Protein AF-K9TGS8-F1 (afdb_monomer)

Solvent-accessible surface area (backbone atoms only — not comparable to full-atom values): 5620 Å² total; per-residue (Å²): 139,88,86,86,87,82,91,77,70,78,55,95,90,44,71,81,79,60,72,93,52,45,83,86,47,66,97,56,93,84,86,86,82,88,81,83,73,83,88,72,73,68,78,79,74,77,81,55,92,63,80,71,73,70,86,56,85,70,77,79,70,70,80,79,88,66,80,80,79,77,85,126

Radius of gyration: 31.02 Å; Cα contacts (8 Å, |Δi|>4): 7; chains: 1; bounding box: 71×57×51 Å

Secondary structure (DSSP, 8-state):
----------BTTB-PPPHHHHHHHTTS---------GGG--------TTTT----GGGG------------

Sequence (72 aa):
MQAFEFKTILQNGIISLPSEYSQQWEGKIIRVIVLEDMESTSPQLETNPLKGSVLFEDDLISPIDEPWEA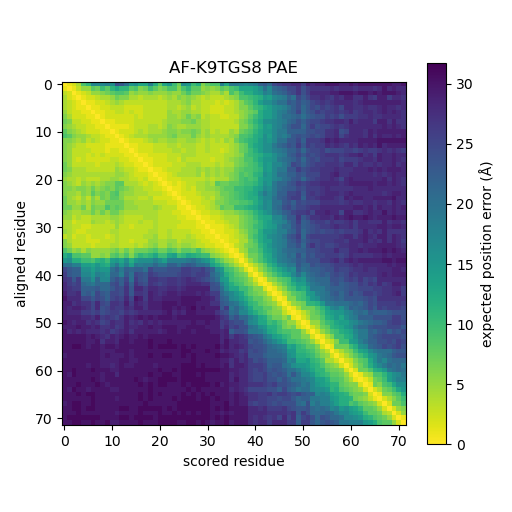TQ

Mean predicted aligned error: 17.58 Å

Foldseek 3Di:
DDDDDDDFDQDPNDTDDDPVCCVVCPPHDDDDDDDDDPPPCPPPPPPPVCPCVPVDPPVVDDPPPDPPPPDD

pLDDT: mean 72.73, std 14.18, range [46.66, 90.31]

Structure (mmCIF, N/CA/C/O backbone):
data_AF-K9TGS8-F1
#
_entry.id   AF-K9TGS8-F1
#
loop_
_atom_site.group_PDB
_atom_site.id
_atom_site.type_symbol
_atom_site.label_atom_id
_atom_site.label_alt_id
_atom_site.label_comp_id
_atom_site.label_asym_id
_atom_site.label_entity_id
_atom_site.label_seq_id
_atom_site.pdbx_PDB_ins_code
_atom_site.Cartn_x
_atom_site.Cartn_y
_atom_site.Cartn_z
_atom_site.occupancy
_atom_site.B_iso_or_equiv
_atom_site.auth_seq_id
_atom_site.auth_comp_id
_atom_site.auth_asym_id
_atom_site.auth_atom_id
_atom_site.pdbx_PDB_model_num
ATOM 1 N N . MET A 1 1 ? -15.130 13.912 -5.456 1.00 59.78 1 MET A N 1
ATOM 2 C CA . MET A 1 1 ? -14.257 12.795 -5.030 1.00 59.78 1 MET A CA 1
ATOM 3 C C . MET A 1 1 ? -12.936 13.404 -4.610 1.00 59.78 1 MET A C 1
ATOM 5 O O . MET A 1 1 ? -12.415 14.197 -5.381 1.00 59.78 1 MET A O 1
ATOM 9 N N . GLN A 1 2 ? -12.453 13.116 -3.400 1.00 71.81 2 GLN A N 1
ATOM 10 C CA . GLN A 1 2 ? -11.201 13.671 -2.882 1.00 71.81 2 GLN A CA 1
ATOM 11 C C . GLN A 1 2 ? -10.210 12.527 -2.681 1.00 71.81 2 GLN A C 1
ATOM 13 O O . GLN A 1 2 ? -10.525 11.561 -1.988 1.00 71.81 2 GLN A O 1
ATOM 18 N N . ALA A 1 3 ? -9.063 12.616 -3.347 1.00 80.50 3 ALA A N 1
ATOM 19 C CA . ALA A 1 3 ? -7.932 11.722 -3.139 1.00 80.50 3 ALA A CA 1
ATOM 20 C C . ALA A 1 3 ? -6.949 12.383 -2.166 1.00 80.50 3 ALA A C 1
ATOM 22 O O . ALA A 1 3 ? -6.917 13.610 -2.057 1.00 80.50 3 ALA A O 1
ATOM 23 N N . PHE A 1 4 ? -6.165 11.570 -1.469 1.00 84.62 4 PHE A N 1
ATOM 24 C CA . PHE A 1 4 ? -5.043 12.028 -0.661 1.00 84.62 4 PHE A CA 1
ATOM 25 C C . PHE A 1 4 ? -3.828 11.164 -0.981 1.00 84.62 4 PHE A C 1
ATOM 27 O O . PHE A 1 4 ? -3.965 10.009 -1.390 1.00 84.62 4 PHE A O 1
ATOM 34 N N . GLU A 1 5 ? -2.653 11.747 -0.805 1.00 88.75 5 GLU A N 1
ATOM 35 C CA . GLU A 1 5 ? -1.371 11.110 -1.060 1.00 88.75 5 GLU A CA 1
ATOM 36 C C . GLU A 1 5 ? -0.585 11.068 0.246 1.00 88.75 5 GLU A C 1
ATOM 38 O O . GLU A 1 5 ? -0.605 12.021 1.026 1.00 88.75 5 GLU A O 1
ATOM 43 N N . PHE A 1 6 ? 0.080 9.948 0.504 1.00 88.06 6 PHE A N 1
ATOM 44 C CA . PHE A 1 6 ? 0.938 9.785 1.666 1.00 88.06 6 PHE A CA 1
ATOM 45 C C . PHE A 1 6 ? 2.092 8.847 1.328 1.00 88.06 6 PHE A C 1
ATOM 47 O O . PHE A 1 6 ? 1.962 7.943 0.502 1.00 88.06 6 PHE A O 1
ATOM 54 N N . LYS A 1 7 ? 3.222 9.044 2.007 1.00 89.06 7 LYS A N 1
ATOM 55 C CA . LYS A 1 7 ? 4.389 8.171 1.889 1.00 89.06 7 LYS A CA 1
ATOM 56 C C . LYS A 1 7 ? 4.293 7.055 2.925 1.00 89.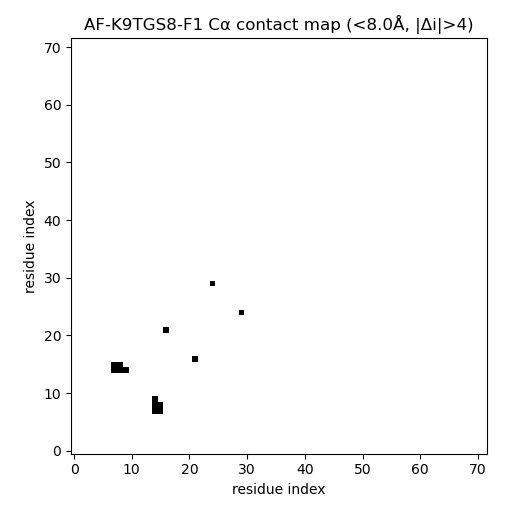06 7 LYS A C 1
ATOM 58 O O . LYS A 1 7 ? 4.088 7.321 4.106 1.00 89.06 7 LYS A O 1
ATOM 63 N N . THR A 1 8 ? 4.455 5.808 2.496 1.00 89.12 8 THR A N 1
ATOM 64 C CA . THR A 1 8 ? 4.477 4.637 3.383 1.00 89.12 8 THR A CA 1
ATOM 65 C C . THR A 1 8 ? 5.401 3.560 2.828 1.00 89.12 8 THR A C 1
ATOM 67 O O . THR A 1 8 ? 5.902 3.677 1.710 1.00 89.12 8 THR A O 1
ATOM 70 N N . ILE A 1 9 ? 5.642 2.517 3.618 1.00 88.69 9 ILE A N 1
ATOM 71 C CA . ILE A 1 9 ? 6.429 1.359 3.202 1.00 88.69 9 ILE A CA 1
ATOM 72 C C . ILE A 1 9 ? 5.466 0.285 2.698 1.00 88.69 9 ILE A C 1
ATOM 74 O O . ILE A 1 9 ? 4.582 -0.155 3.432 1.00 88.69 9 ILE A O 1
ATOM 78 N N . LEU A 1 10 ? 5.664 -0.157 1.456 1.00 87.81 10 LEU A N 1
ATOM 79 C CA . LEU A 1 10 ? 4.999 -1.337 0.916 1.00 87.81 10 LEU A CA 1
ATOM 80 C C . LEU A 1 10 ? 5.736 -2.587 1.405 1.00 87.81 10 LEU A C 1
ATOM 82 O O . LEU A 1 10 ? 6.873 -2.834 1.005 1.00 87.81 10 LEU A O 1
ATOM 86 N N . GLN A 1 11 ? 5.098 -3.378 2.265 1.00 89.75 11 GLN A N 1
ATOM 87 C CA . GLN A 1 11 ? 5.673 -4.619 2.787 1.00 89.75 11 GLN A CA 1
ATOM 88 C C . GLN A 1 11 ? 4.815 -5.796 2.336 1.00 89.75 11 GLN A C 1
ATOM 90 O O . GLN A 1 11 ? 3.661 -5.915 2.736 1.00 89.75 11 GLN A O 1
ATOM 95 N N . ASN A 1 12 ? 5.368 -6.669 1.488 1.00 90.31 12 ASN A N 1
ATOM 96 C CA . ASN A 1 12 ? 4.682 -7.865 0.975 1.00 90.31 12 ASN A CA 1
ATOM 97 C C . ASN A 1 12 ? 3.321 -7.565 0.311 1.00 90.31 12 ASN A C 1
ATOM 99 O O . ASN A 1 12 ? 2.360 -8.309 0.485 1.00 90.31 12 ASN A O 1
ATOM 103 N N . GLY A 1 13 ? 3.216 -6.448 -0.414 1.00 87.75 13 GLY A N 1
ATOM 104 C CA . GLY A 1 13 ? 1.958 -6.021 -1.039 1.00 87.75 13 GLY A CA 1
ATOM 105 C C . GLY A 1 13 ? 0.939 -5.405 -0.070 1.00 87.75 13 GLY A C 1
ATOM 106 O O . GLY A 1 13 ? -0.152 -5.035 -0.496 1.00 87.75 13 GLY A O 1
ATOM 107 N N . ILE A 1 14 ? 1.282 -5.271 1.214 1.00 89.81 14 ILE A N 1
ATOM 108 C CA . ILE A 1 14 ? 0.439 -4.664 2.245 1.00 89.81 14 ILE A CA 1
ATOM 109 C C . ILE A 1 14 ? 0.950 -3.251 2.532 1.00 89.81 14 ILE A C 1
ATOM 111 O O . ILE A 1 14 ? 2.147 -3.034 2.735 1.00 89.81 14 ILE A O 1
ATOM 115 N N . ILE A 1 15 ? 0.023 -2.293 2.568 1.00 90.00 15 ILE A N 1
ATOM 116 C CA . ILE A 1 15 ? 0.263 -0.945 3.085 1.00 90.00 15 ILE A CA 1
ATOM 117 C C . ILE A 1 15 ? -0.574 -0.724 4.340 1.00 90.00 15 ILE A C 1
ATOM 119 O O . ILE A 1 15 ? -1.739 -1.120 4.404 1.00 90.00 15 ILE A O 1
ATOM 123 N N . SER A 1 16 ? 0.011 -0.059 5.329 1.00 88.12 16 SER A N 1
ATOM 124 C CA . SER A 1 16 ? -0.716 0.383 6.517 1.00 88.12 16 SER A CA 1
ATOM 125 C C . SER A 1 16 ? -1.247 1.789 6.283 1.00 88.12 16 SER A C 1
ATOM 127 O O . SER A 1 16 ? -0.472 2.706 6.001 1.00 88.12 16 SER A O 1
ATOM 129 N N . LEU A 1 17 ? -2.564 1.956 6.404 1.00 87.69 17 LEU A N 1
ATOM 130 C CA . LEU A 1 17 ? -3.196 3.269 6.372 1.00 87.69 17 LEU A CA 1
ATOM 131 C C . LEU A 1 17 ? -2.865 4.023 7.675 1.00 87.69 17 LEU A C 1
ATOM 133 O O . LEU A 1 17 ? -3.114 3.481 8.755 1.00 87.69 17 LEU A O 1
ATOM 137 N N . PRO A 1 18 ? -2.331 5.256 7.605 1.00 87.88 18 PRO A N 1
ATOM 138 C CA . PRO A 1 18 ? -2.114 6.076 8.791 1.00 87.88 18 PRO A CA 1
ATOM 139 C C . PRO A 1 18 ? -3.421 6.335 9.556 1.00 87.88 18 PRO A C 1
ATOM 141 O O . PRO A 1 18 ? -4.466 6.593 8.955 1.00 87.88 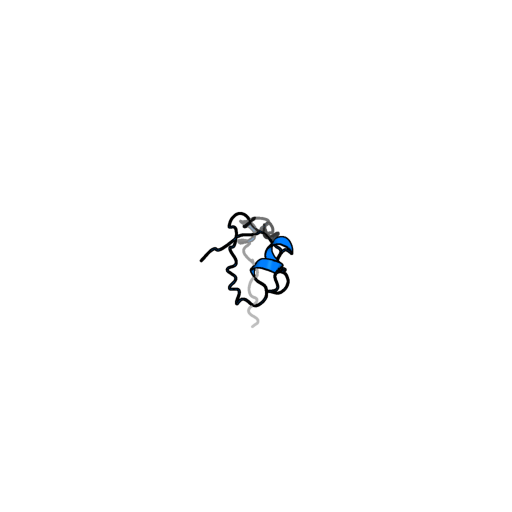18 PRO A O 1
ATOM 144 N N . SER A 1 19 ? -3.360 6.286 10.890 1.00 88.56 19 SER A N 1
ATOM 145 C CA . SER A 1 19 ? -4.537 6.368 11.772 1.00 88.56 19 SER A CA 1
ATOM 146 C C . SER A 1 19 ? -5.308 7.684 11.651 1.00 88.56 19 SER A C 1
ATOM 148 O O . SER A 1 19 ? -6.527 7.703 11.816 1.00 88.56 19 SER A O 1
ATOM 150 N N . GLU A 1 20 ? -4.613 8.762 11.297 1.00 88.06 20 GLU A N 1
ATOM 151 C CA . GLU A 1 20 ? -5.174 10.078 10.974 1.00 88.06 20 GLU A CA 1
ATOM 152 C C . GLU A 1 20 ? -6.219 10.039 9.844 1.00 88.06 20 GLU A C 1
ATOM 154 O O . GLU A 1 20 ? -7.118 10.878 9.806 1.00 88.06 20 GLU A O 1
ATOM 159 N N . TYR A 1 21 ? -6.166 9.032 8.966 1.00 86.25 21 TYR A N 1
ATOM 160 C CA . TYR A 1 21 ? -7.123 8.863 7.875 1.00 86.25 21 TYR A CA 1
ATOM 161 C C . TYR A 1 21 ? -8.175 7.780 8.147 1.00 86.25 21 TYR A C 1
ATOM 163 O O . TYR A 1 21 ? -9.141 7.691 7.394 1.00 86.25 21 TYR A O 1
ATOM 171 N N . SER A 1 22 ? -8.053 6.973 9.204 1.00 84.00 22 SER A N 1
ATOM 172 C CA . SER A 1 22 ? -8.939 5.817 9.414 1.00 84.00 22 SER A CA 1
ATOM 173 C C . SER A 1 22 ? -10.417 6.201 9.549 1.00 84.00 22 SER A C 1
ATOM 175 O O . SER A 1 22 ? -11.265 5.598 8.893 1.00 84.00 22 SER A O 1
ATOM 177 N N . GLN A 1 23 ? -10.735 7.248 10.321 1.00 85.81 23 GLN A N 1
ATOM 178 C CA . GLN A 1 23 ? -12.129 7.647 10.584 1.00 85.81 23 GLN A CA 1
ATOM 179 C C . GLN A 1 23 ? -12.902 8.047 9.319 1.00 85.81 23 GLN A C 1
ATOM 181 O O . GLN A 1 23 ? -14.100 7.802 9.215 1.00 85.81 23 GLN A O 1
ATOM 186 N N . GLN A 1 24 ? -12.238 8.664 8.338 1.00 84.31 24 GLN A N 1
ATOM 187 C CA . GLN A 1 24 ? -12.908 9.152 7.126 1.00 84.31 24 GLN A CA 1
ATOM 188 C C . GLN A 1 24 ? -13.147 8.056 6.068 1.00 84.31 24 GLN A C 1
ATOM 190 O O . GLN A 1 24 ? -13.954 8.265 5.148 1.00 84.31 24 GLN A O 1
ATOM 195 N N . TRP A 1 25 ? -12.481 6.900 6.189 1.00 82.69 25 TRP A N 1
ATOM 196 C CA . TRP A 1 25 ? -12.526 5.801 5.211 1.00 82.69 25 TRP A CA 1
ATOM 197 C C . TRP A 1 25 ? -13.092 4.488 5.758 1.00 82.69 25 TRP A C 1
ATOM 199 O O . TRP A 1 25 ? -13.280 3.548 4.985 1.00 82.69 25 TRP A O 1
ATOM 209 N N . GLU A 1 26 ? -13.420 4.424 7.048 1.00 84.38 26 GLU A N 1
ATOM 210 C CA . GLU A 1 26 ? -14.063 3.256 7.642 1.00 84.38 26 GLU A CA 1
ATOM 211 C C . GLU A 1 26 ? -15.384 2.917 6.926 1.00 84.38 26 GLU A C 1
ATOM 213 O O . GLU A 1 26 ? -16.222 3.782 6.658 1.00 84.38 26 GLU A O 1
ATOM 218 N N . GLY A 1 27 ? -15.536 1.645 6.542 1.00 85.44 27 GLY A N 1
ATOM 219 C CA . GLY A 1 27 ? -16.703 1.149 5.805 1.00 85.44 27 GLY A CA 1
ATOM 220 C C . GLY A 1 27 ? -16.773 1.542 4.322 1.00 85.44 27 GLY A C 1
ATOM 221 O O . GLY A 1 27 ? -17.761 1.216 3.662 1.00 85.44 27 GLY A O 1
ATOM 222 N N . LYS A 1 28 ? -15.758 2.221 3.767 1.00 87.50 28 LYS A N 1
ATOM 223 C CA . LYS A 1 28 ? -15.709 2.602 2.344 1.00 87.50 28 LYS A CA 1
ATOM 224 C C . LYS A 1 28 ? -14.818 1.667 1.527 1.00 87.50 28 LYS A C 1
ATOM 226 O O . LYS A 1 28 ? -13.894 1.042 2.036 1.00 87.50 28 LYS A O 1
ATOM 231 N N . ILE A 1 29 ? -15.072 1.616 0.220 1.00 87.25 29 ILE A N 1
ATOM 232 C CA . ILE A 1 29 ? -14.187 0.942 -0.737 1.00 87.25 29 ILE A CA 1
ATOM 233 C C . ILE A 1 29 ? -12.999 1.858 -1.030 1.00 87.25 29 ILE A C 1
ATOM 235 O O . ILE A 1 29 ? -13.182 2.990 -1.481 1.00 87.25 29 ILE A O 1
ATOM 239 N N . ILE A 1 30 ? -11.790 1.346 -0.808 1.00 86.50 30 ILE A N 1
ATOM 240 C CA . ILE A 1 30 ? -10.532 2.058 -1.045 1.00 86.50 30 ILE A CA 1
ATOM 241 C C . ILE A 1 30 ? -9.880 1.491 -2.309 1.00 86.50 30 ILE A C 1
ATOM 243 O O . ILE A 1 30 ? -9.804 0.276 -2.492 1.00 86.50 30 ILE A O 1
ATOM 247 N N . ARG A 1 31 ? -9.405 2.374 -3.191 1.00 88.56 31 ARG A N 1
ATOM 248 C CA . ARG A 1 31 ? -8.541 2.022 -4.326 1.00 88.56 31 ARG A CA 1
ATOM 249 C C . ARG A 1 31 ? -7.183 2.666 -4.105 1.00 88.56 31 ARG A C 1
ATOM 251 O O . ARG A 1 31 ? -7.122 3.845 -3.772 1.00 88.56 31 ARG A O 1
ATOM 258 N N . VAL A 1 32 ? -6.124 1.890 -4.290 1.00 86.38 32 VAL A N 1
ATOM 259 C CA . VAL A 1 32 ? -4.741 2.309 -4.048 1.00 86.38 32 VAL A CA 1
ATOM 260 C C . VAL A 1 32 ? -4.008 2.348 -5.382 1.00 86.38 32 VAL A C 1
ATOM 262 O O . VAL A 1 32 ? -4.120 1.411 -6.171 1.00 86.38 32 VAL A O 1
ATOM 265 N N . ILE A 1 33 ? -3.270 3.428 -5.623 1.00 89.19 33 ILE A N 1
ATOM 266 C CA . ILE A 1 33 ? -2.345 3.563 -6.749 1.00 89.19 33 ILE A CA 1
ATOM 267 C C . ILE A 1 33 ? -0.962 3.755 -6.137 1.00 89.19 33 ILE A C 1
ATOM 269 O O . ILE A 1 33 ? -0.767 4.667 -5.338 1.00 89.19 33 ILE A O 1
ATOM 273 N N . VAL A 1 34 ? -0.030 2.868 -6.474 1.00 87.00 34 VAL A N 1
ATOM 274 C CA . VAL A 1 34 ? 1.367 2.982 -6.049 1.00 87.00 34 VAL A CA 1
ATOM 275 C C . VAL A 1 34 ? 2.102 3.792 -7.109 1.00 87.00 34 VAL A C 1
ATOM 277 O O . VAL A 1 34 ? 2.016 3.470 -8.292 1.00 87.00 34 VAL A O 1
ATOM 280 N N . LEU A 1 35 ? 2.781 4.855 -6.684 1.00 87.56 35 LEU A N 1
ATOM 281 C CA . LEU A 1 35 ? 3.630 5.678 -7.539 1.00 87.56 35 LEU A CA 1
ATOM 282 C C . LEU A 1 35 ? 5.089 5.338 -7.228 1.00 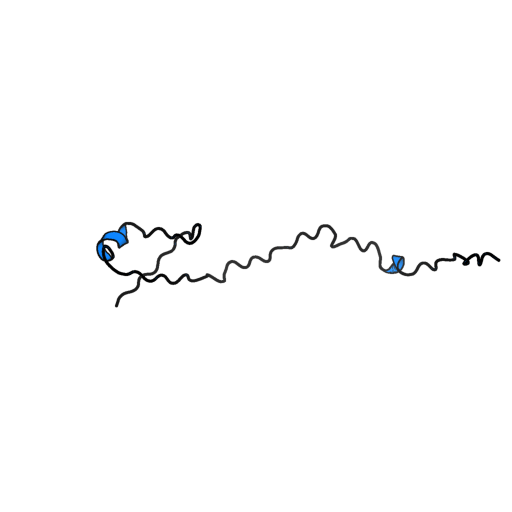87.56 35 LEU A C 1
ATOM 284 O O . LEU A 1 35 ? 5.492 5.360 -6.065 1.00 87.56 35 LEU A O 1
ATOM 288 N N . GLU A 1 36 ? 5.862 4.997 -8.254 1.00 81.62 36 GLU A N 1
ATOM 289 C CA . GL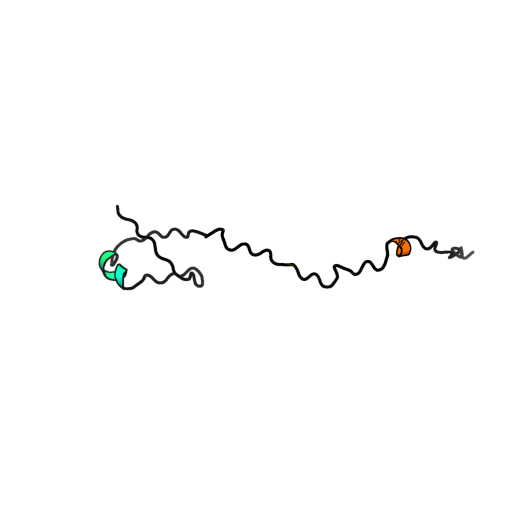U A 1 36 ? 7.305 4.792 -8.137 1.00 81.62 36 GLU A CA 1
ATOM 290 C C . GLU A 1 36 ? 8.019 6.125 -8.367 1.00 81.62 36 GLU A C 1
ATOM 292 O O . GLU A 1 36 ? 7.793 6.794 -9.377 1.00 81.62 36 GLU A O 1
ATOM 297 N N . ASP A 1 37 ? 8.869 6.517 -7.420 1.00 75.94 37 ASP A N 1
ATOM 298 C CA . ASP A 1 37 ? 9.734 7.682 -7.576 1.00 75.94 37 ASP A CA 1
ATOM 299 C C . ASP A 1 37 ? 10.983 7.268 -8.370 1.00 75.94 37 ASP A C 1
ATOM 301 O O . ASP A 1 37 ? 11.724 6.369 -7.959 1.00 75.94 37 ASP A O 1
ATOM 305 N N . MET A 1 38 ? 11.206 7.890 -9.531 1.00 67.88 38 MET A N 1
ATOM 306 C CA . MET A 1 38 ? 12.300 7.529 -10.442 1.00 67.88 38 MET A CA 1
ATOM 307 C C . MET A 1 38 ? 13.695 7.913 -9.913 1.00 67.88 38 MET A C 1
ATOM 309 O O . MET A 1 38 ? 14.699 7.587 -10.548 1.00 67.88 38 MET A O 1
ATOM 313 N N . GLU A 1 39 ? 13.804 8.566 -8.751 1.00 61.72 39 GLU A N 1
ATOM 314 C CA . GLU A 1 39 ? 15.093 9.013 -8.198 1.00 61.72 39 GLU A CA 1
ATOM 315 C C . GLU A 1 39 ? 15.991 7.890 -7.633 1.00 61.72 39 GLU A C 1
ATOM 317 O O . GLU A 1 39 ? 17.126 8.146 -7.238 1.00 61.72 39 GLU A O 1
ATOM 322 N N . SER A 1 40 ? 15.543 6.630 -7.620 1.00 54.03 40 SER A N 1
ATOM 323 C CA . SER A 1 40 ? 16.277 5.520 -6.980 1.00 54.03 40 SER A CA 1
ATOM 324 C C . SER A 1 40 ? 16.851 4.482 -7.945 1.00 54.03 40 SER A C 1
ATOM 326 O O . SER A 1 40 ? 17.026 3.327 -7.566 1.00 54.03 40 SER A O 1
ATOM 328 N N . THR A 1 41 ? 17.195 4.862 -9.174 1.00 54.94 41 THR A N 1
ATOM 329 C CA . THR A 1 41 ? 18.110 4.038 -9.983 1.00 54.94 41 THR A CA 1
ATOM 330 C C . THR A 1 41 ? 19.541 4.450 -9.652 1.00 54.94 41 THR A C 1
ATOM 332 O O . THR A 1 41 ? 20.215 5.117 -10.435 1.00 54.94 41 THR A O 1
ATOM 335 N N . SER A 1 42 ? 20.031 4.083 -8.463 1.00 55.75 42 SER A N 1
ATOM 336 C CA . SER A 1 42 ? 21.481 3.980 -8.322 1.00 55.75 42 SER A CA 1
ATOM 337 C C . SER A 1 42 ? 21.922 2.892 -9.306 1.00 55.75 42 SER A C 1
ATOM 339 O O . SER A 1 42 ? 21.324 1.811 -9.316 1.00 55.75 42 SER A O 1
ATOM 341 N N . PRO A 1 43 ? 22.899 3.144 -10.196 1.00 56.25 43 PRO A N 1
ATOM 342 C CA . PRO A 1 43 ? 23.435 2.065 -11.001 1.00 56.25 43 PRO A CA 1
ATOM 343 C C . PRO A 1 43 ? 23.960 1.029 -10.011 1.00 56.25 43 PRO A C 1
ATOM 345 O O . PRO A 1 43 ? 24.863 1.328 -9.225 1.00 56.25 43 PRO A O 1
ATOM 348 N N . GLN A 1 44 ? 23.371 -0.169 -10.004 1.00 54.47 44 GLN A N 1
ATOM 349 C CA . GLN A 1 44 ? 24.032 -1.323 -9.420 1.00 54.47 44 GLN A CA 1
ATOM 350 C C . GLN A 1 44 ? 25.359 -1.424 -10.165 1.00 54.47 44 GLN A C 1
ATOM 352 O O . GLN A 1 44 ? 25.408 -1.855 -11.315 1.00 54.47 44 GLN A O 1
ATOM 357 N N . LEU A 1 45 ? 26.427 -0.923 -9.545 1.00 58.09 45 LEU A N 1
ATOM 358 C CA . LEU A 1 45 ? 27.780 -1.212 -9.969 1.00 58.09 45 LEU A CA 1
ATOM 359 C C . LEU A 1 45 ? 27.893 -2.722 -9.838 1.00 58.09 45 LEU A C 1
ATOM 361 O O . LEU A 1 45 ? 28.074 -3.242 -8.739 1.00 58.09 45 LEU A O 1
ATOM 365 N N . GLU A 1 46 ? 27.699 -3.420 -10.953 1.00 58.78 46 GLU A N 1
ATOM 366 C CA . GLU A 1 46 ? 28.047 -4.819 -11.066 1.00 58.78 46 GLU A CA 1
ATOM 367 C C . GLU A 1 46 ? 29.520 -4.913 -10.685 1.00 58.78 46 GLU A C 1
ATOM 369 O O . GLU A 1 46 ? 30.414 -4.558 -11.458 1.00 58.78 46 GLU A O 1
ATOM 374 N N . THR A 1 47 ? 29.786 -5.340 -9.453 1.00 59.66 47 THR A N 1
ATOM 375 C CA . THR A 1 47 ? 31.117 -5.739 -9.026 1.00 59.66 47 THR A CA 1
ATOM 376 C C . THR A 1 47 ? 31.400 -7.049 -9.737 1.00 59.66 47 THR A C 1
ATOM 378 O O . THR A 1 47 ? 31.258 -8.121 -9.158 1.00 59.66 47 THR A O 1
ATOM 381 N N . ASN A 1 48 ? 31.705 -6.977 -11.030 1.00 62.69 48 ASN A N 1
ATOM 382 C CA . ASN A 1 48 ? 32.245 -8.099 -11.766 1.00 62.69 48 ASN A CA 1
ATOM 383 C C . ASN A 1 48 ? 33.707 -8.255 -11.311 1.00 62.69 48 ASN A C 1
ATOM 385 O O . ASN A 1 48 ? 34.539 -7.427 -11.691 1.00 62.69 48 ASN A O 1
ATOM 389 N N . PRO A 1 49 ? 34.040 -9.282 -10.507 1.00 63.22 49 PRO A N 1
ATOM 390 C CA . PRO A 1 49 ? 35.390 -9.454 -9.976 1.00 63.22 49 PRO A CA 1
ATOM 391 C C . PRO A 1 49 ? 36.419 -9.800 -11.066 1.00 63.22 49 PRO A C 1
ATOM 393 O O . PRO A 1 49 ? 37.614 -9.788 -10.795 1.00 63.22 49 PRO A O 1
ATOM 396 N N . LEU A 1 50 ? 35.968 -10.103 -12.289 1.00 60.16 50 LEU A N 1
ATOM 397 C CA . LEU A 1 50 ? 36.793 -10.487 -13.437 1.00 60.16 50 LEU A CA 1
ATOM 398 C C . LEU A 1 50 ? 36.955 -9.350 -14.458 1.00 60.16 50 LEU A C 1
ATOM 400 O O . LEU A 1 50 ? 37.618 -9.527 -15.484 1.00 60.16 50 LEU A O 1
ATOM 404 N N . LYS A 1 51 ? 36.361 -8.170 -14.216 1.00 58.19 51 LYS A N 1
ATOM 405 C CA . LYS A 1 51 ? 36.511 -7.009 -15.103 1.00 58.19 51 LYS A CA 1
ATOM 406 C C . LYS A 1 51 ? 37.898 -6.393 -14.898 1.00 58.19 51 LYS A C 1
ATOM 408 O O . LYS A 1 51 ? 38.087 -5.502 -14.079 1.00 58.19 51 LYS A O 1
ATOM 413 N N . GLY A 1 52 ? 38.866 -6.945 -15.624 1.00 56.34 52 GLY A N 1
ATOM 414 C CA . GLY A 1 52 ? 40.299 -6.674 -15.490 1.00 56.34 52 GLY A CA 1
ATOM 415 C C . GLY A 1 52 ? 41.186 -7.902 -15.737 1.00 56.34 52 GLY A C 1
ATOM 416 O O . GLY A 1 52 ? 42.397 -7.754 -15.811 1.00 56.34 52 GLY A O 1
ATOM 417 N N . SER 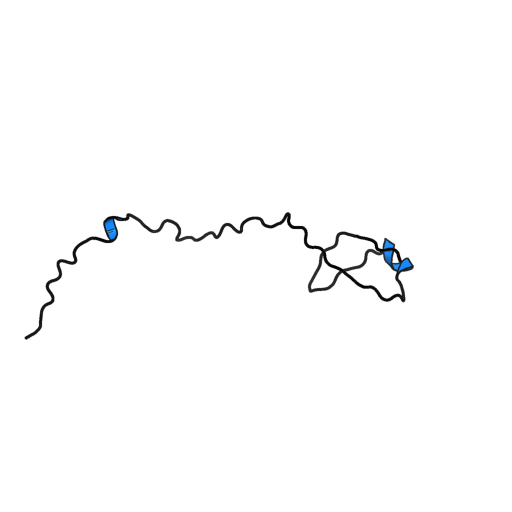A 1 53 ? 40.615 -9.104 -15.904 1.00 58.22 53 SER A N 1
ATOM 418 C CA . SER A 1 53 ? 41.372 -10.343 -16.169 1.00 58.22 53 SER A CA 1
ATOM 419 C C . SER A 1 53 ? 41.794 -10.547 -17.631 1.00 58.22 53 SER A C 1
ATOM 421 O O . SER A 1 53 ? 42.159 -11.656 -18.006 1.00 58.22 53 SER A O 1
ATOM 423 N N . VAL A 1 54 ? 41.781 -9.502 -18.462 1.00 61.38 54 VAL A N 1
ATOM 424 C CA . VAL A 1 54 ? 42.586 -9.503 -19.690 1.00 61.38 54 VAL A CA 1
ATOM 425 C C . VAL A 1 54 ? 43.948 -8.981 -19.272 1.00 61.38 54 VAL A C 1
ATOM 427 O O . VAL A 1 54 ? 44.091 -7.780 -19.053 1.00 61.38 54 VAL A O 1
ATOM 430 N N . LEU A 1 55 ? 44.917 -9.878 -19.073 1.00 62.66 55 LEU A N 1
ATOM 431 C CA . LEU A 1 55 ? 46.241 -9.442 -18.646 1.00 62.66 55 LEU A CA 1
ATOM 432 C C . LEU A 1 55 ? 46.917 -8.642 -19.761 1.00 62.66 55 LEU A C 1
ATOM 434 O O . LEU A 1 55 ? 47.354 -7.544 -19.456 1.00 62.66 55 LEU A O 1
ATOM 438 N N . PHE A 1 56 ? 46.894 -9.076 -21.027 1.00 56.50 56 PHE A N 1
ATOM 439 C CA . PHE A 1 56 ? 47.347 -8.282 -22.183 1.00 56.50 56 PHE A CA 1
ATOM 440 C C . PHE A 1 56 ? 46.708 -8.802 -23.488 1.00 56.50 56 PHE A C 1
ATOM 442 O O . PHE A 1 56 ? 46.439 -9.994 -23.605 1.00 56.50 56 PHE A O 1
ATOM 449 N N . GLU A 1 57 ? 46.483 -7.933 -24.483 1.00 55.78 57 GLU A N 1
ATOM 450 C CA . GLU A 1 57 ? 46.004 -8.328 -25.829 1.00 55.78 57 GLU A CA 1
ATOM 451 C C . GLU A 1 57 ? 47.016 -9.203 -26.603 1.00 55.78 57 GLU A C 1
ATOM 453 O O . GLU A 1 57 ? 46.638 -9.882 -27.554 1.00 55.78 57 GLU A O 1
ATOM 458 N N . ASP A 1 58 ? 48.281 -9.238 -26.169 1.00 52.38 58 ASP A N 1
ATOM 459 C CA . ASP A 1 58 ? 49.356 -10.057 -26.757 1.00 52.38 58 ASP A CA 1
ATOM 460 C C . ASP A 1 58 ? 49.237 -11.561 -26.437 1.00 52.38 58 ASP A C 1
ATOM 462 O O . ASP A 1 58 ? 49.850 -12.393 -27.102 1.00 52.38 58 ASP A O 1
ATOM 466 N N . ASP A 1 59 ? 48.419 -11.945 -25.451 1.00 55.44 59 ASP A N 1
ATOM 467 C CA . ASP A 1 59 ? 48.265 -13.351 -25.036 1.00 55.44 59 ASP A CA 1
ATOM 468 C C . ASP A 1 59 ? 47.376 -14.167 -26.003 1.00 55.44 59 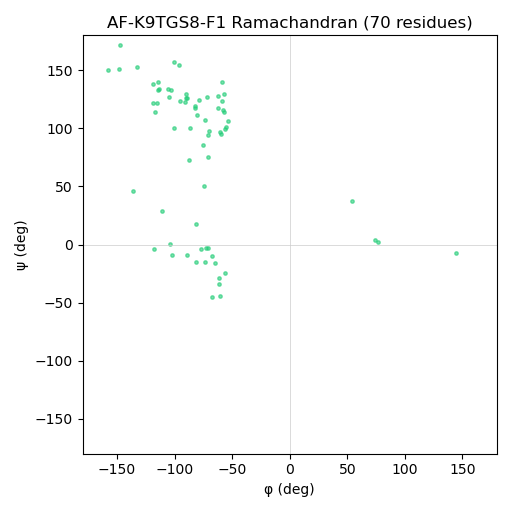ASP A C 1
ATOM 470 O O . ASP A 1 59 ? 47.201 -15.374 -25.860 1.00 55.44 59 ASP A O 1
ATOM 474 N N . LEU A 1 60 ? 46.803 -13.508 -27.019 1.00 59.75 60 LEU A N 1
ATOM 475 C CA . LEU A 1 60 ? 45.946 -14.123 -28.037 1.00 59.75 60 LEU A CA 1
ATOM 476 C C . LEU A 1 60 ? 46.719 -14.649 -29.256 1.00 59.75 60 LEU A C 1
ATOM 478 O O . LEU A 1 60 ? 46.118 -15.312 -30.103 1.00 59.75 60 LEU A O 1
ATOM 482 N N . ILE A 1 61 ? 48.019 -14.347 -29.381 1.00 60.56 61 ILE A N 1
ATOM 483 C CA . ILE A 1 61 ? 48.799 -14.647 -30.593 1.00 60.56 61 ILE A CA 1
ATOM 484 C C . ILE A 1 61 ? 50.180 -15.233 -30.265 1.00 60.56 61 ILE A C 1
ATOM 486 O O . ILE A 1 61 ? 51.185 -14.852 -30.861 1.00 60.56 61 ILE A O 1
ATOM 490 N N . SER A 1 62 ? 50.254 -16.200 -29.351 1.00 56.28 62 SER A N 1
ATOM 491 C CA . SER A 1 62 ? 51.383 -17.134 -29.380 1.00 56.28 62 SER A CA 1
ATOM 492 C C . SER A 1 62 ? 51.075 -18.233 -30.408 1.00 56.28 62 SER A C 1
ATOM 494 O O . SER A 1 62 ? 50.075 -18.942 -30.266 1.00 56.28 62 SER A O 1
ATOM 496 N N . PRO A 1 63 ? 51.871 -18.378 -31.485 1.00 59.88 63 PRO A N 1
ATOM 497 C CA . PRO A 1 63 ? 51.771 -19.544 -32.346 1.00 59.88 63 PRO A CA 1
ATOM 498 C C . PRO A 1 63 ? 52.020 -20.783 -31.484 1.00 59.88 63 PRO A C 1
ATOM 500 O O . PRO A 1 63 ? 53.051 -20.889 -30.823 1.00 59.88 63 PRO A O 1
ATOM 503 N N . ILE A 1 64 ? 51.069 -21.712 -31.468 1.00 60.44 64 ILE A N 1
ATOM 504 C CA . ILE A 1 64 ? 51.326 -23.056 -30.961 1.00 60.44 64 ILE A CA 1
ATOM 505 C C . ILE A 1 64 ? 52.244 -23.717 -31.994 1.00 60.44 64 ILE A C 1
ATOM 507 O O . ILE A 1 64 ? 51.778 -24.205 -33.022 1.00 60.44 64 ILE A O 1
ATOM 511 N N . ASP A 1 65 ? 53.553 -23.709 -31.740 1.00 60.25 65 ASP A N 1
ATOM 512 C CA . ASP A 1 65 ? 54.538 -24.510 -32.480 1.00 60.25 65 ASP A CA 1
ATOM 513 C C . ASP A 1 65 ? 54.442 -25.988 -32.054 1.00 60.25 65 ASP A C 1
ATOM 515 O O . ASP A 1 65 ? 55.430 -26.619 -31.678 1.00 60.25 65 ASP A O 1
ATOM 519 N N . GLU A 1 66 ? 53.234 -26.553 -32.063 1.00 63.69 66 GLU A N 1
ATOM 520 C CA . GLU A 1 66 ? 53.020 -27.974 -31.813 1.00 63.69 66 GLU A CA 1
ATOM 521 C C . GLU A 1 66 ? 52.829 -28.666 -33.168 1.00 63.69 66 GLU A C 1
ATOM 523 O O . GLU A 1 66 ? 51.759 -28.563 -33.780 1.00 63.69 66 GLU A O 1
ATOM 528 N N . PRO A 1 67 ? 53.868 -29.330 -33.711 1.00 60.34 67 PRO A N 1
ATOM 529 C CA . PRO A 1 67 ? 53.680 -30.178 -34.869 1.00 60.34 67 PRO A CA 1
ATOM 530 C C . PRO A 1 67 ? 52.729 -31.299 -34.457 1.00 60.34 67 PRO A C 1
ATOM 532 O O . PRO A 1 67 ? 53.028 -32.095 -33.571 1.00 60.34 67 PRO A O 1
ATOM 535 N N . TRP A 1 68 ? 51.566 -31.345 -35.099 1.00 67.50 68 TRP A N 1
ATOM 536 C CA . TRP A 1 68 ? 50.662 -32.480 -35.019 1.00 67.50 68 TRP A CA 1
ATOM 537 C C . TRP A 1 68 ? 51.457 -33.744 -35.385 1.00 67.50 68 TRP A C 1
ATOM 539 O O . TRP A 1 68 ? 51.824 -33.954 -36.543 1.00 67.50 68 TRP A O 1
ATOM 549 N N . GLU A 1 69 ? 51.786 -34.582 -34.403 1.00 67.00 69 GLU A N 1
ATOM 550 C CA . GLU A 1 69 ? 52.330 -35.898 -34.711 1.00 67.00 69 GLU A CA 1
ATOM 551 C C . GLU A 1 69 ? 51.189 -36.726 -35.298 1.00 67.00 69 GLU A C 1
ATOM 553 O O . GLU A 1 69 ? 50.368 -37.318 -34.595 1.00 67.00 69 GLU A O 1
ATOM 558 N N . ALA A 1 70 ? 51.110 -36.720 -36.627 1.00 66.12 70 ALA A N 1
ATOM 559 C CA . ALA A 1 70 ? 50.348 -37.691 -37.383 1.00 66.12 70 ALA A CA 1
ATOM 560 C C . ALA A 1 70 ? 50.928 -39.068 -37.060 1.00 66.12 70 ALA A C 1
ATOM 562 O O . ALA A 1 70 ? 51.927 -39.484 -37.644 1.00 66.12 70 ALA A O 1
ATOM 563 N N . THR A 1 71 ? 50.337 -39.766 -36.095 1.00 56.88 71 THR A N 1
ATOM 564 C CA . THR A 1 71 ? 50.644 -41.175 -35.867 1.00 56.88 71 THR A CA 1
ATOM 565 C C . THR A 1 71 ? 50.378 -41.930 -37.176 1.00 56.88 71 THR A C 1
ATOM 567 O O . THR A 1 71 ? 49.233 -41.980 -37.631 1.00 56.88 71 THR A O 1
ATOM 570 N N . GLN A 1 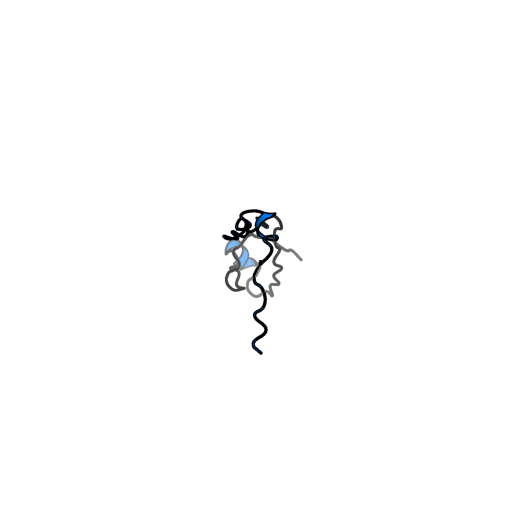72 ? 51.433 -42.470 -37.794 1.00 46.66 72 GLN A N 1
ATOM 571 C CA . GLN A 1 72 ? 51.351 -43.517 -38.818 1.00 4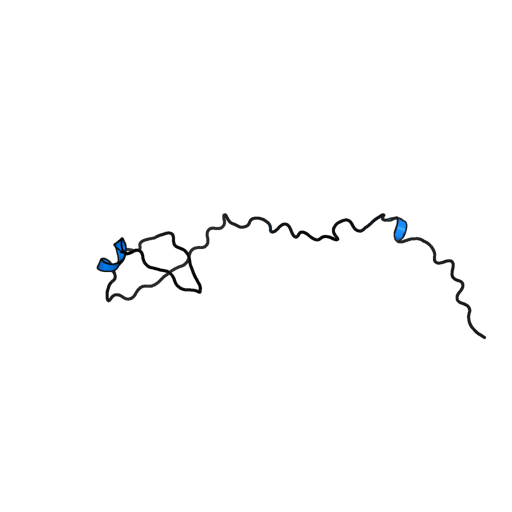6.66 72 GLN A CA 1
ATOM 572 C C . GLN A 1 72 ? 51.711 -44.863 -38.204 1.00 46.66 72 GLN A C 1
ATOM 574 O O . GLN A 1 72 ? 52.689 -44.907 -37.424 1.00 46.66 72 GLN A O 1
#

Organism: NCBI:txid56110